Protein AF-A0A6A4W3D4-F1 (afdb_monomer_lite)

Radius of gyration: 34.22 Å; chains: 1; bounding box: 58×82×80 Å

InterPro domains:
  IPR013730 Fyv7/TAP26 [PF08524] (57-175)

pLDDT: mean 75.2, std 20.91, range [35.75, 98.12]

Foldseek 3Di:
DDDDDDDDDDDDDDDDDDDPPDDDDDDDDDDDDPPPPPPPDPPDDPPDDDPDDPVVVVVVVVVVVVVVVVVVVVVVVVVVPPDPVVVVVVVVVVVVVVVLVPDDPVVNVVVVVVVVVVVVVVVVVVVVVVVVVVVVVVVVVVVVVVLLCVLQCDADPVRHHDVPSVVVVVVVVVVVVVVVPD

Sequence (182 aa):
MKHKNNNNNKAAFKHANAGQRSHPRSQHHTSAGNFKDKKFGYKKKAGQGPVGSAFTDKQKGIMRHYHRILKKEEKKNAAGAEGSEGVSRLRHSIVENKKRMKMTAYQRAQMAYEAKEAERKQRKEEEERQAKEREVALKKYRKKKFERLHKLSKKTSKGQPVMRGRIEVLLEKIQGSMAQGD

Secondary structure (DSSP, 8-state):
-------------------------------------------PPTT---TT-HHHHHHHHHHHHHHHHHHHHHHHHHHS--STHHHHHHHHHHHHHHHHHTS-HHHHHHHHHHHHHHHHHHHHHHHHHHHHHHHHHHHHHHHHHHHHHHHHH-B-TTS-B-HHHHHHHHHHHHHHHHTT--

Structure (mmCIF, N/CA/C/O backbone):
data_AF-A0A6A4W3D4-F1
#
_entry.id   AF-A0A6A4W3D4-F1
#
loop_
_atom_site.group_PDB
_atom_site.id
_atom_site.type_symbol
_atom_site.label_atom_id
_atom_site.label_alt_id
_atom_site.label_comp_id
_atom_site.label_asym_id
_atom_site.label_entity_id
_atom_site.label_seq_id
_atom_site.pdbx_PDB_ins_code
_atom_site.Cartn_x
_atom_site.Cartn_y
_atom_site.Cartn_z
_atom_site.occupancy
_atom_site.B_iso_or_equiv
_atom_site.auth_seq_id
_atom_site.auth_comp_id
_atom_site.auth_asym_id
_atom_site.auth_atom_id
_atom_site.pdbx_PDB_model_num
ATOM 1 N N . MET A 1 1 ? 30.635 36.991 35.898 1.00 47.97 1 MET A N 1
ATOM 2 C CA . MET A 1 1 ? 29.466 36.129 35.613 1.00 47.97 1 MET A CA 1
ATOM 3 C C . MET A 1 1 ? 29.871 34.683 35.851 1.00 47.97 1 MET A C 1
ATOM 5 O O . MET A 1 1 ? 30.822 34.216 35.243 1.00 47.97 1 MET A O 1
ATOM 9 N N . LYS A 1 2 ? 29.242 34.024 36.830 1.00 46.19 2 LYS A N 1
ATOM 10 C CA . LYS A 1 2 ? 29.510 32.632 37.209 1.00 46.19 2 LYS A CA 1
ATOM 11 C C . LYS A 1 2 ? 28.544 31.741 36.426 1.00 46.19 2 LYS A C 1
ATOM 13 O O . LYS A 1 2 ? 27.347 31.827 36.669 1.00 46.19 2 LYS A O 1
ATOM 18 N N . HIS A 1 3 ? 29.048 30.868 35.560 1.00 53.03 3 HIS A N 1
ATOM 19 C CA . HIS A 1 3 ? 28.267 29.747 35.036 1.00 53.03 3 HIS A CA 1
ATOM 20 C C . HIS A 1 3 ? 28.907 28.440 35.495 1.00 53.03 3 HIS A C 1
ATOM 22 O O . HIS A 1 3 ? 29.890 27.968 34.935 1.00 53.03 3 HIS A O 1
ATOM 28 N N . LYS A 1 4 ? 28.342 27.883 36.571 1.00 53.06 4 LYS A N 1
ATOM 29 C CA . LYS A 1 4 ? 28.477 26.472 36.930 1.00 53.06 4 LYS A CA 1
ATOM 30 C C . LYS A 1 4 ? 27.376 25.734 36.175 1.00 53.06 4 LYS A C 1
ATOM 32 O O . LYS A 1 4 ? 26.213 25.978 36.471 1.00 53.06 4 LYS A O 1
ATOM 37 N N . ASN A 1 5 ? 27.728 24.835 35.260 1.00 58.28 5 ASN A N 1
ATOM 38 C CA . ASN A 1 5 ? 26.794 23.829 34.762 1.00 58.28 5 ASN A CA 1
ATOM 39 C C . ASN A 1 5 ? 27.274 22.447 35.199 1.00 58.28 5 ASN A C 1
ATOM 41 O O . ASN A 1 5 ? 28.247 21.899 34.688 1.00 58.28 5 ASN A O 1
ATOM 45 N N . ASN A 1 6 ? 26.559 21.942 36.201 1.00 55.69 6 ASN A N 1
ATOM 46 C CA . ASN A 1 6 ? 26.566 20.576 36.692 1.00 55.69 6 ASN A CA 1
ATOM 47 C C . ASN A 1 6 ? 25.976 19.655 35.622 1.00 55.69 6 ASN A C 1
ATOM 49 O O . ASN A 1 6 ? 24.839 19.859 35.206 1.00 55.69 6 ASN A O 1
ATOM 53 N N . ASN A 1 7 ? 26.696 18.598 35.254 1.00 55.09 7 ASN A N 1
ATOM 54 C CA . ASN A 1 7 ? 26.078 17.424 34.646 1.00 55.09 7 ASN A CA 1
ATOM 55 C C . ASN A 1 7 ? 26.730 16.154 35.207 1.00 55.09 7 ASN A C 1
ATOM 57 O O . ASN A 1 7 ? 27.418 15.401 34.523 1.00 55.09 7 ASN A O 1
ATOM 61 N N . ASN A 1 8 ? 26.515 15.949 36.507 1.00 54.53 8 ASN A N 1
ATOM 62 C CA . ASN A 1 8 ? 26.701 14.662 37.158 1.00 54.53 8 ASN A CA 1
ATOM 63 C C . ASN A 1 8 ? 25.436 13.840 36.927 1.00 54.53 8 ASN A C 1
ATOM 65 O O . ASN A 1 8 ? 24.400 14.177 37.488 1.00 54.53 8 ASN A O 1
ATOM 69 N N . ASN A 1 9 ? 25.531 12.805 36.090 1.00 52.88 9 ASN A N 1
ATOM 70 C CA . ASN A 1 9 ? 24.828 11.525 36.248 1.00 52.88 9 ASN A CA 1
ATOM 71 C C . ASN A 1 9 ? 25.279 10.555 35.148 1.00 52.88 9 ASN A C 1
ATOM 73 O O . ASN A 1 9 ? 24.607 10.338 34.141 1.00 52.88 9 ASN A O 1
ATOM 77 N N . LYS A 1 10 ? 26.453 9.952 35.350 1.00 51.53 10 LYS A N 1
ATOM 78 C CA . LYS A 1 10 ? 26.846 8.722 34.653 1.00 51.53 10 LYS A CA 1
ATOM 79 C C . LYS A 1 10 ? 27.638 7.822 35.604 1.00 51.53 10 LYS A C 1
ATOM 81 O O . LYS A 1 10 ? 28.808 7.533 35.394 1.00 51.53 10 LYS A O 1
ATOM 86 N N . ALA A 1 11 ? 26.969 7.404 36.674 1.00 45.97 11 ALA A N 1
ATOM 87 C CA . ALA A 1 11 ? 27.339 6.234 37.465 1.00 45.97 11 ALA A CA 1
ATOM 88 C C . ALA A 1 11 ? 26.411 5.093 37.005 1.00 45.97 11 ALA A C 1
ATOM 90 O O . ALA A 1 11 ? 25.196 5.247 36.972 1.00 45.97 11 ALA A O 1
ATOM 91 N N . ALA A 1 12 ? 26.959 4.085 36.334 1.00 48.38 12 ALA A N 1
ATOM 92 C CA . ALA A 1 12 ? 27.354 2.822 36.953 1.00 48.38 12 ALA A CA 1
ATOM 93 C C . ALA A 1 12 ? 26.152 1.899 37.216 1.00 48.38 12 ALA A C 1
ATOM 95 O O . ALA A 1 12 ? 25.517 1.950 38.261 1.00 48.38 12 ALA A O 1
ATOM 96 N N . PHE A 1 13 ? 25.905 0.995 36.267 1.00 39.97 13 PHE A N 1
ATOM 97 C CA . PHE A 1 13 ? 25.304 -0.304 36.560 1.00 39.97 13 PHE A CA 1
ATOM 98 C C . PHE A 1 13 ? 26.109 -1.367 35.802 1.00 39.97 13 PHE A C 1
ATOM 100 O O . PHE A 1 13 ? 25.957 -1.566 34.598 1.00 39.97 13 PHE A O 1
ATOM 107 N N . LYS A 1 14 ? 27.055 -1.979 36.517 1.00 49.25 14 LYS A N 1
ATOM 108 C CA . LYS A 1 14 ? 27.636 -3.290 36.205 1.00 49.25 14 LYS A CA 1
ATOM 109 C C . LYS A 1 14 ? 26.996 -4.315 37.151 1.00 49.25 14 LYS A C 1
ATOM 111 O O . LYS A 1 14 ? 26.479 -3.927 38.193 1.00 49.25 14 LYS A O 1
ATOM 116 N N . HIS A 1 15 ? 27.124 -5.589 36.767 1.00 43.78 15 HIS A N 1
ATOM 117 C CA . HIS A 1 15 ? 26.634 -6.845 37.371 1.00 43.78 15 HIS A CA 1
ATOM 118 C C . HIS A 1 15 ? 25.305 -7.327 36.753 1.00 43.78 15 HIS A C 1
ATOM 120 O O . HIS A 1 15 ? 24.247 -6.764 36.986 1.00 43.78 15 HIS A O 1
ATOM 126 N N . ALA A 1 16 ? 25.356 -8.177 35.721 1.00 43.94 16 ALA A N 1
ATOM 127 C CA . ALA A 1 16 ? 25.587 -9.631 35.749 1.00 43.94 16 ALA A CA 1
ATOM 128 C C . ALA A 1 16 ? 24.329 -10.423 36.143 1.00 43.94 16 ALA A C 1
ATOM 130 O O . ALA A 1 16 ? 23.992 -10.514 37.315 1.00 43.94 16 ALA A O 1
ATOM 131 N N . ASN A 1 17 ? 23.694 -11.075 35.161 1.00 46.81 17 ASN A N 1
ATOM 132 C CA . ASN A 1 17 ? 23.314 -12.473 35.338 1.00 46.81 17 ASN A CA 1
ATOM 133 C C . ASN A 1 17 ? 23.160 -13.192 33.994 1.00 46.81 17 ASN A C 1
ATOM 135 O O . ASN A 1 17 ? 22.403 -12.784 33.113 1.00 46.81 17 ASN A O 1
ATOM 139 N N . ALA A 1 18 ? 23.946 -14.254 33.854 1.00 46.62 18 ALA A N 1
ATOM 140 C CA . ALA A 1 18 ? 23.951 -15.174 32.739 1.00 46.62 18 ALA A CA 1
ATOM 141 C C . ALA A 1 18 ? 22.724 -16.089 32.843 1.00 46.62 18 ALA A C 1
ATOM 143 O O . ALA A 1 18 ? 22.588 -16.857 33.787 1.00 46.62 18 ALA A O 1
ATOM 144 N N . GLY A 1 19 ? 21.835 -16.011 31.857 1.00 36.94 19 GLY A N 1
ATOM 145 C CA . GLY A 1 19 ? 20.682 -16.898 31.716 1.00 36.94 19 GLY A CA 1
ATOM 146 C C . GLY A 1 19 ? 20.680 -17.542 30.339 1.00 36.94 19 GLY A C 1
ATOM 147 O O . GLY A 1 19 ? 19.773 -17.308 29.545 1.00 36.94 19 GLY A O 1
ATOM 148 N N . GLN A 1 20 ? 21.722 -18.315 30.024 1.00 41.97 20 GLN A N 1
ATOM 149 C CA . GLN A 1 20 ? 21.701 -19.196 28.862 1.00 41.97 20 GLN A CA 1
ATOM 150 C C . GLN A 1 20 ? 20.680 -20.313 29.114 1.00 41.97 20 GLN A C 1
ATOM 152 O O . GLN A 1 20 ? 20.941 -21.252 29.857 1.00 41.97 20 GLN A O 1
ATOM 157 N N . ARG A 1 21 ? 19.500 -20.224 28.494 1.00 37.88 21 ARG A N 1
ATOM 158 C CA . ARG A 1 21 ? 18.588 -21.366 28.347 1.00 37.88 21 ARG A CA 1
ATOM 159 C C . ARG A 1 21 ? 19.085 -22.247 27.199 1.00 37.88 21 ARG A C 1
ATOM 161 O O . ARG A 1 21 ? 18.606 -22.144 26.070 1.00 37.88 21 ARG A O 1
ATOM 168 N N . SER A 1 22 ? 20.072 -23.090 27.486 1.00 41.97 22 SER A N 1
ATOM 169 C CA . SER A 1 22 ? 20.491 -24.185 26.614 1.00 41.97 22 SER A CA 1
ATOM 170 C C . SER A 1 22 ? 19.411 -25.273 26.615 1.00 41.97 22 SER A C 1
ATOM 172 O O . SER A 1 22 ? 19.130 -25.907 27.627 1.00 41.97 22 SER A O 1
ATOM 174 N N . HIS A 1 23 ? 18.768 -25.482 25.469 1.00 43.28 23 HIS A N 1
ATOM 175 C CA . HIS A 1 23 ? 17.995 -26.700 25.234 1.00 43.28 23 HIS A CA 1
ATOM 176 C C . HIS A 1 23 ? 18.988 -27.801 24.830 1.00 43.28 23 HIS A C 1
ATOM 178 O O . HIS A 1 23 ? 19.792 -27.556 23.923 1.00 43.28 23 HIS A O 1
ATOM 184 N N . PRO A 1 24 ? 18.975 -28.998 25.442 1.00 43.94 24 PRO A N 1
ATOM 185 C CA . PRO A 1 24 ? 19.836 -30.086 25.003 1.00 43.94 24 PRO A CA 1
ATOM 186 C C . PRO A 1 24 ? 19.323 -30.615 23.658 1.00 43.94 24 PRO A C 1
ATOM 188 O O . PRO A 1 24 ? 18.288 -31.275 23.569 1.00 43.94 24 PRO A O 1
ATOM 191 N N . ARG A 1 25 ? 20.044 -30.296 22.580 1.00 40.78 25 ARG A N 1
ATOM 192 C CA . ARG A 1 25 ? 19.830 -30.896 21.261 1.00 40.78 25 ARG A CA 1
ATOM 193 C C . ARG A 1 25 ? 20.404 -32.311 21.293 1.00 40.78 25 ARG A C 1
ATOM 195 O O . ARG A 1 25 ? 21.618 -32.480 21.255 1.00 40.78 25 ARG A O 1
ATOM 202 N N . SER A 1 26 ? 19.513 -33.297 21.387 1.00 45.12 26 SER A N 1
ATOM 203 C CA . SER A 1 26 ? 19.806 -34.727 21.243 1.00 45.12 26 SER A CA 1
ATOM 204 C C . SER A 1 26 ? 20.713 -34.980 20.029 1.00 45.12 26 SER A C 1
ATOM 206 O O . SER A 1 26 ? 20.351 -34.656 18.894 1.00 45.12 26 SER A O 1
ATOM 208 N N . GLN A 1 27 ? 21.907 -35.525 20.276 1.00 41.97 27 GLN A N 1
ATOM 209 C CA . GLN A 1 27 ? 22.798 -36.039 19.241 1.00 41.97 27 GLN A CA 1
ATOM 210 C C . GLN A 1 27 ? 22.507 -37.527 19.031 1.00 41.97 27 GLN A C 1
ATOM 212 O O . GLN A 1 27 ? 23.093 -38.381 19.692 1.00 41.97 27 GLN A O 1
ATOM 217 N N . HIS A 1 28 ? 21.625 -37.842 18.084 1.00 35.75 28 HIS A N 1
ATOM 218 C CA . HIS A 1 28 ? 21.571 -39.185 17.514 1.00 35.75 28 HIS A CA 1
ATOM 219 C C . HIS A 1 28 ? 22.729 -39.342 16.525 1.00 35.75 28 HIS A C 1
ATOM 221 O O . HIS A 1 28 ? 22.751 -38.727 15.461 1.00 35.75 28 HIS A O 1
ATOM 227 N N . HIS A 1 29 ? 23.707 -40.150 16.910 1.00 39.44 29 HIS A N 1
ATOM 228 C CA . HIS A 1 29 ? 24.784 -40.634 16.062 1.00 39.44 29 HIS A CA 1
ATOM 229 C C . HIS A 1 29 ? 24.312 -41.937 15.413 1.00 39.44 29 HIS A C 1
ATOM 231 O O . HIS A 1 29 ? 24.212 -42.967 16.072 1.00 39.44 29 HIS A O 1
ATOM 237 N N . THR A 1 30 ? 24.008 -41.897 14.118 1.00 48.25 30 THR A N 1
ATOM 238 C CA . THR A 1 30 ? 23.914 -43.104 13.290 1.00 48.25 30 THR A CA 1
ATOM 239 C C . THR A 1 30 ? 25.157 -43.167 12.420 1.00 48.25 30 THR A C 1
ATOM 241 O O . THR A 1 30 ? 25.373 -42.317 11.555 1.00 48.25 30 THR A O 1
ATOM 244 N N . SER A 1 31 ? 26.000 -44.151 12.704 1.00 42.34 31 SER A N 1
ATOM 245 C CA . SER A 1 31 ? 27.130 -44.544 11.877 1.00 42.34 31 SER A CA 1
ATOM 246 C C . SER A 1 31 ? 26.659 -45.332 10.648 1.00 42.34 31 SER A C 1
ATOM 248 O O . SER A 1 31 ? 25.597 -45.947 10.657 1.00 42.34 31 SER A O 1
ATOM 250 N N . ALA A 1 32 ? 27.530 -45.345 9.636 1.00 43.97 32 ALA A N 1
ATOM 251 C CA . ALA A 1 32 ? 27.536 -46.187 8.436 1.00 43.97 32 ALA A CA 1
ATOM 252 C C . ALA A 1 32 ? 26.824 -45.646 7.182 1.00 43.97 32 ALA A C 1
ATOM 254 O O . ALA A 1 32 ? 25.603 -45.609 7.074 1.00 43.97 32 ALA A O 1
ATOM 255 N N . GLY A 1 33 ? 27.647 -45.346 6.170 1.00 40.34 33 GLY A N 1
ATOM 256 C CA . GLY A 1 33 ? 27.225 -45.353 4.772 1.00 40.34 33 GLY A CA 1
ATOM 257 C C . GLY A 1 33 ? 27.929 -44.329 3.889 1.00 40.34 33 GLY A C 1
ATOM 258 O O . GLY A 1 33 ? 27.291 -43.394 3.420 1.00 40.34 33 GLY A O 1
ATOM 259 N N . ASN A 1 34 ? 29.223 -44.511 3.610 1.00 49.59 34 ASN A N 1
ATOM 260 C CA . ASN A 1 34 ? 29.917 -43.770 2.550 1.00 49.59 34 ASN A CA 1
ATOM 261 C C . ASN A 1 34 ? 29.363 -44.185 1.175 1.00 49.59 34 ASN A C 1
ATOM 263 O O . ASN A 1 34 ? 29.957 -45.010 0.477 1.00 49.59 34 ASN A O 1
ATOM 267 N N . PHE A 1 35 ? 28.224 -43.623 0.770 1.00 48.09 35 PHE A N 1
ATOM 268 C CA . PHE A 1 35 ? 27.747 -43.735 -0.602 1.00 48.09 35 PHE A CA 1
ATOM 269 C C . PHE A 1 35 ? 28.538 -42.736 -1.448 1.00 48.09 35 PHE A C 1
ATOM 271 O O . PHE A 1 35 ? 28.373 -41.525 -1.340 1.00 48.09 35 PHE A O 1
ATOM 278 N N . LYS A 1 36 ? 29.482 -43.245 -2.244 1.00 53.56 36 LYS A N 1
ATOM 279 C CA . LYS A 1 36 ? 30.245 -42.439 -3.199 1.00 53.56 36 LYS A CA 1
ATOM 280 C C . LYS A 1 36 ? 29.257 -41.834 -4.197 1.00 53.56 36 LYS A C 1
ATOM 282 O O . LYS A 1 36 ? 28.788 -42.537 -5.091 1.00 53.56 36 LYS A O 1
ATOM 287 N N . ASP A 1 37 ? 28.961 -40.548 -4.048 1.00 54.97 37 ASP A N 1
ATOM 288 C CA . ASP A 1 37 ? 28.163 -39.784 -5.000 1.00 54.97 37 ASP A CA 1
ATOM 289 C C . ASP A 1 37 ? 28.810 -39.857 -6.388 1.00 54.97 37 ASP A C 1
ATOM 291 O O . ASP A 1 37 ? 29.776 -39.158 -6.711 1.00 54.97 37 ASP A O 1
ATOM 295 N N . LYS A 1 38 ? 28.265 -40.729 -7.240 1.00 54.97 38 LYS A N 1
ATOM 296 C CA . LYS A 1 38 ? 28.522 -40.710 -8.677 1.00 54.97 38 LYS A CA 1
ATOM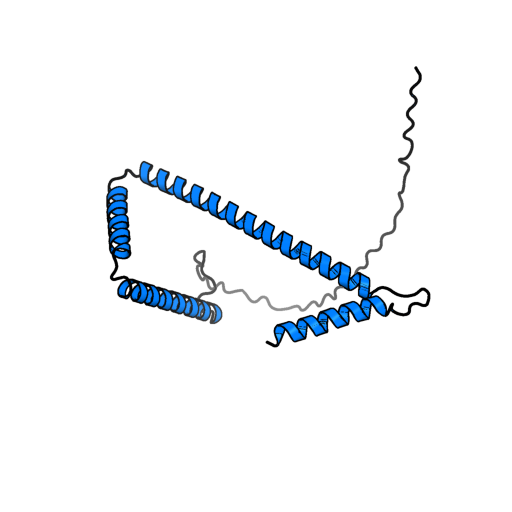 297 C C . LYS A 1 38 ? 27.952 -39.397 -9.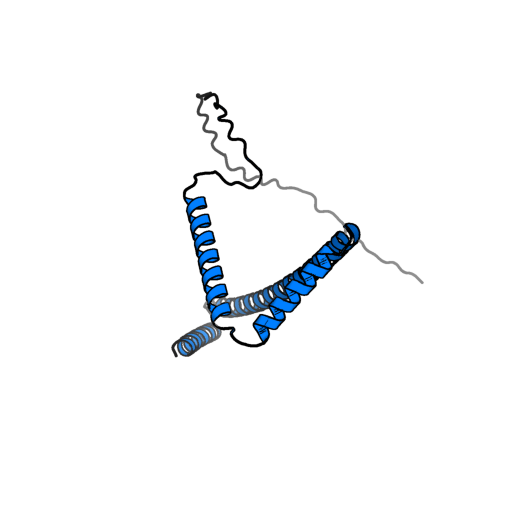206 1.00 54.97 38 LYS A C 1
ATOM 299 O O . LYS A 1 38 ? 26.751 -39.273 -9.432 1.00 54.97 38 LYS A O 1
ATOM 304 N N . LYS A 1 39 ? 28.824 -38.403 -9.389 1.00 51.91 39 LYS A N 1
ATOM 305 C CA . LYS A 1 39 ? 28.520 -37.141 -10.073 1.00 51.91 39 LYS A CA 1
ATOM 306 C C . LYS A 1 39 ? 28.069 -37.433 -11.510 1.00 51.91 39 LYS A C 1
ATOM 308 O O . LYS A 1 39 ? 28.883 -37.439 -12.428 1.00 51.91 39 LYS A O 1
ATOM 313 N N . PHE A 1 40 ? 26.771 -37.636 -11.724 1.00 48.62 40 PHE A N 1
ATOM 314 C CA . PHE A 1 40 ? 26.174 -37.479 -13.047 1.00 48.62 40 PHE A CA 1
ATOM 315 C C . PHE A 1 40 ? 26.218 -35.990 -13.400 1.00 48.62 40 PHE A C 1
ATOM 317 O O . PHE A 1 40 ? 25.437 -35.175 -12.906 1.00 48.62 40 PHE A O 1
ATOM 324 N N . GLY A 1 41 ? 27.213 -35.620 -14.204 1.00 47.00 41 GLY A N 1
ATOM 325 C CA . GLY A 1 41 ? 27.455 -34.256 -14.650 1.00 47.00 41 GLY A CA 1
ATOM 326 C C . GLY A 1 41 ? 26.387 -33.769 -15.624 1.00 47.00 41 GLY A C 1
ATOM 327 O O . GLY A 1 41 ? 26.605 -33.756 -16.831 1.00 47.00 41 GLY A O 1
ATOM 328 N N . TYR A 1 42 ? 25.258 -33.285 -15.111 1.00 53.69 42 TYR A N 1
ATOM 329 C CA . TYR A 1 42 ? 24.392 -32.404 -15.886 1.00 53.69 42 TYR A CA 1
ATOM 330 C C . TYR A 1 42 ? 25.027 -31.015 -15.906 1.00 53.69 42 TYR A C 1
ATOM 332 O O . TYR A 1 42 ? 24.998 -30.282 -14.914 1.00 53.69 42 TYR A O 1
ATOM 340 N N . LYS A 1 43 ? 25.633 -30.652 -17.041 1.00 52.56 43 LYS A N 1
ATOM 341 C CA . LYS A 1 43 ? 26.103 -29.288 -17.308 1.00 52.56 43 LYS A CA 1
ATOM 342 C C . LYS A 1 43 ? 24.903 -28.333 -17.226 1.00 52.56 43 LYS A C 1
ATOM 344 O O . LYS A 1 43 ? 24.150 -28.185 -18.185 1.00 52.56 43 LYS A O 1
ATOM 349 N N . LYS A 1 44 ? 24.709 -27.696 -16.067 1.00 51.66 44 LYS A N 1
ATOM 350 C CA . LYS A 1 44 ? 23.731 -26.617 -15.879 1.00 51.66 44 LYS A CA 1
ATOM 351 C C . LYS A 1 44 ? 24.155 -25.424 -16.735 1.00 51.66 44 LYS A C 1
ATOM 353 O O . LYS A 1 44 ? 25.211 -24.845 -16.499 1.00 51.66 44 LYS A O 1
ATOM 358 N N . LYS A 1 45 ? 23.328 -25.028 -17.705 1.00 55.84 45 LYS A N 1
ATOM 359 C CA . LYS A 1 45 ? 23.398 -23.676 -18.274 1.00 55.84 45 LYS A CA 1
ATOM 360 C C . LYS A 1 45 ? 22.678 -22.719 -17.320 1.00 55.84 45 LYS A C 1
ATOM 362 O O . LYS A 1 45 ? 21.616 -23.059 -16.795 1.00 55.84 45 LYS A O 1
ATOM 367 N N . ALA A 1 46 ? 23.267 -21.550 -17.070 1.00 43.88 46 ALA A N 1
ATOM 368 C CA . ALA A 1 46 ? 22.691 -20.536 -16.191 1.00 43.88 46 ALA A CA 1
ATOM 369 C C . ALA A 1 46 ? 21.258 -20.184 -16.641 1.00 43.88 46 ALA A C 1
ATOM 371 O O . ALA A 1 46 ? 21.027 -19.912 -17.817 1.00 43.88 46 ALA A O 1
ATOM 372 N N . GLY A 1 47 ? 20.298 -20.240 -15.712 1.00 57.69 47 GLY A N 1
ATOM 373 C CA . GLY A 1 47 ? 18.887 -19.902 -15.953 1.00 57.69 47 GLY A CA 1
ATOM 374 C C . GLY A 1 47 ? 17.928 -21.079 -16.171 1.00 57.69 47 GLY A C 1
ATOM 375 O O . GLY A 1 47 ? 16.729 -20.850 -16.307 1.00 57.69 47 GLY A O 1
ATOM 376 N N . GLN A 1 48 ? 18.396 -22.331 -16.174 1.00 55.66 48 GLN A N 1
ATOM 377 C CA . GLN A 1 48 ? 17.511 -23.497 -16.284 1.00 55.66 48 GLN A CA 1
ATOM 378 C C . GLN A 1 48 ? 17.302 -24.157 -14.912 1.00 55.66 48 GLN A C 1
ATOM 380 O O . GLN A 1 48 ? 18.243 -24.667 -14.303 1.00 55.66 48 GLN A O 1
ATOM 385 N N . GLY A 1 49 ? 16.055 -24.144 -14.424 1.00 58.03 49 GLY A N 1
ATOM 386 C CA . GLY A 1 49 ? 15.609 -25.037 -13.346 1.00 58.03 49 GLY A CA 1
ATOM 387 C C . GLY A 1 49 ? 15.725 -26.512 -13.767 1.00 58.03 49 GLY A C 1
ATOM 388 O O . GLY A 1 49 ? 16.015 -26.778 -14.935 1.00 58.03 49 GLY A O 1
ATOM 389 N N . PRO A 1 50 ? 15.527 -27.482 -12.854 1.00 57.81 50 PRO A N 1
ATOM 390 C CA . PRO A 1 50 ? 15.708 -28.902 -13.157 1.00 57.81 50 PRO A CA 1
ATOM 391 C C . PRO A 1 50 ? 14.878 -29.300 -14.386 1.00 57.81 50 PRO A C 1
ATOM 393 O O . PRO A 1 50 ? 13.644 -29.278 -14.362 1.00 57.81 50 PRO A O 1
ATOM 396 N N . VAL A 1 51 ? 15.581 -29.597 -15.483 1.00 55.31 51 VAL A N 1
ATOM 397 C CA . VAL A 1 51 ? 14.998 -30.001 -16.763 1.00 55.31 51 VAL A CA 1
ATOM 398 C C . VAL A 1 51 ? 14.278 -31.329 -16.526 1.00 55.31 51 VAL A C 1
ATOM 400 O O . VAL A 1 51 ? 14.924 -32.310 -16.175 1.00 55.31 51 VAL A O 1
ATOM 403 N N . GLY A 1 52 ? 12.945 -31.336 -16.647 1.00 55.94 52 GLY A N 1
ATOM 404 C CA . GLY A 1 52 ? 12.107 -32.529 -16.461 1.00 55.94 52 GLY A CA 1
ATOM 405 C C . GLY A 1 52 ? 11.274 -32.578 -15.172 1.00 55.94 52 GLY A C 1
ATOM 406 O O . GLY A 1 52 ? 10.646 -33.596 -14.902 1.00 55.94 52 GLY A O 1
ATOM 407 N N . SER A 1 53 ? 11.223 -31.510 -14.363 1.00 61.62 53 SER A N 1
ATOM 408 C CA . SER A 1 53 ? 10.254 -31.462 -13.254 1.00 61.62 53 SER A CA 1
ATOM 409 C C . SER A 1 53 ? 8.845 -31.109 -13.760 1.00 61.62 53 SER A C 1
ATOM 411 O O . SER A 1 53 ? 8.643 -30.064 -14.390 1.00 61.62 53 SER A O 1
ATOM 413 N N . ALA A 1 54 ? 7.845 -31.931 -13.421 1.00 59.31 54 ALA A N 1
ATOM 414 C CA . ALA A 1 54 ? 6.445 -31.738 -13.827 1.00 59.31 54 ALA A CA 1
ATOM 415 C C . ALA A 1 54 ? 5.882 -30.348 -13.455 1.00 59.31 54 ALA A C 1
ATOM 417 O O . ALA A 1 54 ? 4.997 -29.816 -14.124 1.00 59.31 54 ALA A O 1
ATOM 418 N N . PHE A 1 55 ? 6.420 -29.730 -12.401 1.00 49.56 55 PHE A N 1
ATOM 419 C CA . PHE A 1 55 ? 6.088 -28.369 -11.982 1.00 49.56 55 PHE A CA 1
ATOM 420 C C . PHE A 1 55 ? 6.531 -27.309 -13.008 1.00 49.56 55 PHE A C 1
ATOM 422 O O . PHE A 1 55 ? 5.755 -26.417 -13.356 1.00 49.56 55 PHE A O 1
ATOM 429 N N . THR A 1 56 ? 7.743 -27.436 -13.560 1.00 68.12 56 THR A N 1
ATOM 430 C CA . THR A 1 56 ? 8.254 -26.510 -14.585 1.00 68.12 56 THR A CA 1
ATOM 431 C C . THR A 1 56 ? 7.528 -26.651 -15.921 1.00 68.12 56 THR A C 1
ATOM 433 O O . THR A 1 56 ? 7.320 -25.656 -16.615 1.00 68.12 56 THR A O 1
ATOM 436 N N . ASP A 1 57 ? 7.077 -27.855 -16.272 1.00 73.06 57 ASP A N 1
ATOM 437 C CA . ASP A 1 57 ? 6.360 -28.087 -17.528 1.00 73.06 57 ASP A CA 1
ATOM 438 C C . ASP A 1 57 ? 4.926 -27.553 -17.488 1.00 73.06 57 ASP A C 1
ATOM 440 O O . ASP A 1 57 ? 4.459 -26.986 -18.482 1.00 73.06 57 ASP A O 1
ATOM 444 N N . LYS A 1 58 ? 4.272 -27.613 -16.319 1.00 73.62 58 LYS A N 1
ATOM 445 C CA . LYS A 1 58 ? 2.989 -26.937 -16.068 1.00 73.62 58 LYS A CA 1
ATOM 446 C C . LYS A 1 58 ? 3.117 -25.421 -16.212 1.00 73.62 58 LYS A C 1
ATOM 448 O O . LYS A 1 58 ? 2.338 -24.817 -16.947 1.00 73.62 58 LYS A O 1
ATOM 453 N N . GLN A 1 59 ? 4.133 -24.808 -15.598 1.00 75.81 59 GLN A N 1
ATOM 454 C CA . GLN A 1 59 ? 4.384 -23.366 -15.735 1.00 75.81 59 GLN A CA 1
ATOM 455 C C . GLN A 1 59 ? 4.661 -22.961 -17.188 1.00 75.81 59 GLN A C 1
ATOM 457 O O . GLN A 1 59 ? 4.075 -22.000 -17.686 1.00 75.81 59 GLN A O 1
ATOM 462 N N . LYS A 1 60 ? 5.481 -23.726 -17.919 1.00 82.25 60 LYS A N 1
ATOM 463 C CA . LYS A 1 60 ? 5.703 -23.494 -19.356 1.00 82.25 60 LYS A CA 1
ATOM 464 C C . LYS A 1 60 ? 4.416 -23.658 -20.170 1.00 82.25 60 LYS A C 1
ATOM 466 O O . LYS A 1 60 ? 4.214 -22.922 -21.131 1.00 82.25 60 LYS A O 1
ATOM 471 N N . GLY A 1 61 ? 3.546 -24.600 -19.804 1.00 86.56 61 GLY A N 1
ATOM 472 C CA . GLY A 1 61 ? 2.227 -24.781 -20.412 1.00 86.56 61 GLY A CA 1
ATOM 473 C C . GLY A 1 61 ? 1.335 -23.554 -20.248 1.00 86.56 61 GLY A C 1
ATOM 474 O O . GLY A 1 61 ? 0.818 -23.047 -21.243 1.00 86.56 61 GLY A O 1
ATOM 475 N N . ILE A 1 62 ? 1.240 -23.031 -19.023 1.00 87.06 62 ILE A N 1
ATOM 476 C CA . ILE A 1 62 ? 0.503 -21.800 -18.706 1.00 87.06 62 ILE A CA 1
ATOM 477 C C . ILE A 1 62 ? 1.071 -20.622 -19.505 1.00 87.06 62 ILE A C 1
ATOM 479 O O . ILE A 1 62 ? 0.316 -19.908 -20.160 1.00 87.06 62 ILE A O 1
ATOM 483 N N . MET A 1 63 ? 2.398 -20.471 -19.549 1.00 85.81 63 MET A N 1
ATOM 484 C CA . MET A 1 63 ? 3.036 -19.401 -20.320 1.00 85.81 63 MET A CA 1
ATOM 485 C C . MET A 1 63 ? 2.749 -19.518 -21.819 1.00 85.81 63 MET A C 1
ATOM 487 O O . MET A 1 63 ? 2.388 -18.524 -22.446 1.00 85.81 63 MET A O 1
ATOM 491 N N . ARG A 1 64 ? 2.837 -20.717 -22.408 1.00 88.25 64 ARG A N 1
ATOM 492 C CA . ARG A 1 64 ? 2.490 -20.932 -23.825 1.00 88.25 64 ARG A CA 1
ATOM 493 C C . ARG A 1 64 ? 1.024 -20.618 -24.105 1.00 88.25 64 ARG A C 1
ATOM 495 O O . ARG A 1 64 ? 0.722 -20.029 -25.138 1.00 88.25 64 ARG A O 1
ATOM 502 N N . HIS A 1 65 ? 0.126 -21.008 -23.204 1.00 91.56 65 HIS A N 1
ATOM 503 C CA . HIS A 1 65 ? -1.299 -20.721 -23.321 1.00 91.56 65 HIS A CA 1
ATOM 504 C C . HIS A 1 65 ? -1.573 -19.214 -23.260 1.00 91.56 65 HIS A C 1
ATOM 506 O O . HIS A 1 65 ? -2.264 -18.690 -24.127 1.00 91.56 65 HIS A O 1
ATOM 512 N N . TYR A 1 66 ? -0.947 -18.510 -22.316 1.00 90.38 66 TYR A N 1
ATOM 513 C CA . TYR A 1 66 ? -1.021 -17.056 -22.201 1.00 90.38 66 TYR A CA 1
ATOM 514 C C . TYR A 1 66 ? -0.540 -16.354 -23.479 1.00 90.38 66 TYR A C 1
ATOM 516 O O . TYR A 1 66 ? -1.273 -15.560 -24.057 1.00 90.38 66 TYR A O 1
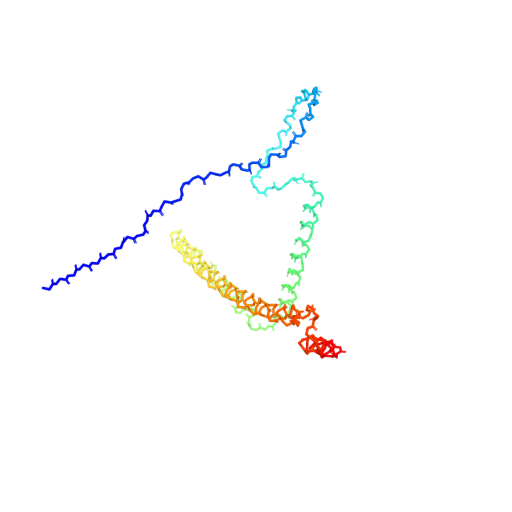ATOM 524 N N . HIS A 1 67 ? 0.626 -16.732 -24.013 1.00 91.25 67 HIS A N 1
ATOM 525 C CA . HIS A 1 67 ? 1.135 -16.166 -25.271 1.00 91.25 67 HIS A CA 1
ATOM 526 C C . HIS A 1 67 ? 0.236 -16.498 -26.472 1.00 91.25 67 HIS A C 1
ATOM 528 O O . HIS A 1 67 ? 0.138 -15.715 -27.416 1.00 91.25 67 HIS A O 1
ATOM 534 N N . ARG A 1 68 ? -0.430 -17.660 -26.458 1.00 92.25 68 ARG A N 1
ATOM 535 C CA . ARG A 1 68 ? -1.401 -18.043 -27.489 1.00 92.25 68 ARG A CA 1
ATOM 536 C C . ARG A 1 68 ? -2.662 -17.181 -27.416 1.00 92.25 68 ARG A C 1
ATOM 538 O O . ARG A 1 68 ? -3.156 -16.789 -28.469 1.00 92.25 68 ARG A O 1
ATOM 545 N N . ILE A 1 69 ? -3.159 -16.888 -26.212 1.00 86.56 69 ILE A N 1
ATOM 546 C CA . ILE A 1 69 ? -4.282 -15.966 -26.003 1.00 86.56 69 ILE A CA 1
ATOM 547 C C . ILE A 1 69 ? -3.890 -14.566 -26.460 1.00 86.56 69 ILE A C 1
ATOM 549 O O . ILE A 1 69 ? -4.592 -14.026 -27.302 1.00 86.56 69 ILE A O 1
ATOM 553 N N . LEU A 1 70 ? -2.734 -14.049 -26.033 1.00 87.81 70 LEU A N 1
ATOM 554 C CA . LEU A 1 70 ? -2.245 -12.736 -26.463 1.00 87.81 70 LEU A CA 1
ATOM 555 C C . LEU A 1 70 ? -2.152 -12.629 -27.987 1.00 87.81 70 LEU A C 1
ATOM 557 O O . LEU A 1 70 ? -2.698 -11.701 -28.563 1.00 87.81 70 LEU A O 1
ATOM 561 N N . LYS A 1 71 ? -1.582 -13.626 -28.677 1.00 87.88 71 LYS A N 1
ATOM 562 C CA . LYS A 1 71 ? -1.564 -13.642 -30.152 1.00 87.88 71 LYS A CA 1
ATOM 563 C C . LYS A 1 71 ? -2.958 -13.696 -30.774 1.00 87.88 71 LYS A C 1
ATOM 565 O O . LYS A 1 71 ? -3.159 -13.203 -31.882 1.00 87.88 71 LYS A O 1
ATOM 570 N N . LYS A 1 72 ? -3.915 -14.361 -30.124 1.00 84.81 72 LYS A N 1
ATOM 571 C CA . LYS A 1 72 ? -5.301 -14.437 -30.600 1.00 84.81 72 LYS A CA 1
ATOM 572 C C . LYS A 1 72 ? -6.021 -13.107 -30.377 1.00 84.81 72 LYS A C 1
ATOM 574 O O . LYS A 1 72 ? -6.790 -12.708 -31.241 1.00 84.81 72 LYS A O 1
ATOM 579 N N . GLU A 1 73 ? -5.745 -12.424 -29.271 1.00 76.88 73 GLU A N 1
ATOM 580 C CA . GLU A 1 73 ? -6.237 -11.081 -28.964 1.00 76.88 73 GLU A CA 1
ATOM 581 C C . GLU A 1 73 ? -5.617 -10.034 -29.888 1.00 76.88 73 GLU A C 1
ATOM 583 O O . GLU A 1 73 ? -6.358 -9.272 -30.485 1.00 76.88 73 GLU A O 1
ATOM 588 N N . GLU A 1 74 ? -4.306 -10.063 -30.131 1.00 76.12 74 GLU A N 1
ATOM 589 C CA . GLU A 1 74 ? -3.635 -9.219 -31.128 1.00 76.12 74 GLU A CA 1
ATOM 590 C C . GLU A 1 74 ? -4.253 -9.391 -32.516 1.00 76.12 74 GLU A C 1
ATOM 592 O O . GLU A 1 74 ? -4.545 -8.405 -33.182 1.00 76.12 74 GLU A O 1
ATOM 597 N N . LYS A 1 75 ? -4.514 -10.632 -32.948 1.00 75.00 75 LYS A N 1
ATOM 598 C CA . LYS A 1 75 ? -5.164 -10.902 -34.240 1.00 75.00 75 LYS A CA 1
ATOM 599 C C . LYS A 1 75 ? -6.621 -10.446 -34.281 1.00 75.00 75 LYS A C 1
ATOM 601 O O . LYS A 1 75 ? -7.055 -9.955 -35.314 1.00 75.00 75 LYS A O 1
ATOM 606 N N . LYS A 1 76 ? -7.372 -10.592 -33.185 1.00 71.94 76 LYS A N 1
ATOM 607 C CA . LYS A 1 76 ? -8.751 -10.086 -33.073 1.00 71.94 76 LYS A CA 1
ATOM 608 C C . LYS A 1 76 ? -8.792 -8.559 -33.068 1.00 71.94 76 LYS A C 1
ATOM 610 O O . LYS A 1 76 ? -9.621 -7.982 -33.754 1.00 71.94 76 LYS A O 1
ATOM 615 N N . ASN A 1 77 ? -7.869 -7.921 -32.357 1.00 64.19 77 ASN A N 1
ATOM 616 C CA . ASN A 1 77 ? -7.722 -6.472 -32.310 1.00 64.19 77 ASN A CA 1
ATOM 617 C C . ASN A 1 77 ? -7.228 -5.924 -33.655 1.00 64.19 77 ASN A C 1
ATOM 619 O O . ASN A 1 77 ? -7.683 -4.871 -34.070 1.00 64.19 77 ASN A O 1
ATOM 623 N N . ALA A 1 78 ? -6.357 -6.645 -34.368 1.00 63.03 78 ALA A N 1
ATOM 624 C CA . ALA A 1 78 ? -5.919 -6.288 -35.718 1.00 63.03 78 ALA A CA 1
ATOM 625 C C . ALA A 1 78 ? -7.030 -6.473 -36.766 1.00 63.03 78 ALA A C 1
ATOM 627 O O . ALA A 1 78 ? -7.152 -5.642 -37.656 1.00 63.03 78 ALA A O 1
ATOM 628 N N . ALA A 1 79 ? -7.858 -7.517 -36.642 1.00 60.00 79 ALA A N 1
ATOM 629 C CA . ALA A 1 79 ? -9.028 -7.727 -37.500 1.00 60.00 79 ALA A CA 1
ATOM 630 C C . ALA A 1 79 ? -10.192 -6.768 -37.175 1.00 60.00 79 ALA A C 1
ATOM 632 O O . ALA A 1 79 ? -10.997 -6.474 -38.047 1.00 60.00 79 ALA A O 1
ATOM 633 N N . GLY A 1 80 ? -10.281 -6.269 -35.937 1.00 51.66 80 GLY A N 1
ATOM 634 C CA . GLY A 1 80 ? -11.244 -5.242 -35.516 1.00 51.66 80 GLY A CA 1
ATOM 635 C C . GLY A 1 80 ? -10.752 -3.799 -35.684 1.00 51.66 80 GLY A C 1
ATOM 636 O O . GLY A 1 80 ? -11.505 -2.869 -35.414 1.00 51.66 80 GLY A O 1
ATOM 637 N N . ALA A 1 81 ? -9.503 -3.597 -36.119 1.00 49.72 81 ALA A N 1
ATOM 638 C CA . ALA A 1 81 ? -8.885 -2.290 -36.342 1.00 49.72 81 ALA A CA 1
ATOM 639 C C . ALA A 1 81 ? -8.787 -1.949 -37.837 1.00 49.72 81 ALA A C 1
ATOM 641 O O . ALA A 1 81 ? -7.764 -1.444 -38.304 1.00 49.72 81 ALA A O 1
ATOM 642 N N . GLU A 1 82 ? -9.868 -2.163 -38.589 1.00 46.19 82 GLU A N 1
ATOM 643 C CA . GLU A 1 82 ? -10.072 -1.518 -39.894 1.00 46.19 82 GLU A CA 1
ATOM 644 C C . GLU A 1 82 ? -10.446 -0.035 -39.704 1.00 46.19 82 GLU A C 1
ATOM 646 O O . GLU A 1 82 ? -11.499 0.447 -40.106 1.00 46.19 82 GLU A O 1
ATOM 651 N N . GLY A 1 83 ? -9.562 0.700 -39.026 1.00 49.88 83 GLY A N 1
ATOM 652 C CA . GLY A 1 83 ? -9.679 2.124 -38.748 1.00 49.88 83 GLY A CA 1
ATOM 653 C C . GLY A 1 83 ? -8.297 2.778 -38.730 1.00 49.88 83 GLY A C 1
ATOM 654 O O . GLY A 1 83 ? -7.348 2.228 -38.173 1.00 49.88 83 GLY A O 1
ATOM 655 N N . SER A 1 84 ? -8.204 3.950 -39.366 1.00 58.34 84 SER A N 1
ATOM 656 C CA . SER A 1 84 ? -7.074 4.900 -39.508 1.00 58.34 84 SER A CA 1
ATOM 657 C C . SER A 1 84 ? -5.873 4.759 -38.536 1.00 58.34 84 SER A C 1
ATOM 659 O O . SER A 1 84 ? -4.710 4.778 -38.953 1.00 58.34 84 SER A O 1
ATOM 661 N N . GLU A 1 85 ? -6.139 4.551 -37.246 1.00 56.72 85 GLU A N 1
ATOM 662 C CA . GLU A 1 85 ? -5.180 4.355 -36.147 1.00 56.72 85 GLU A CA 1
ATOM 663 C C . GLU A 1 85 ? -4.166 3.213 -36.366 1.00 56.72 85 GLU A C 1
ATOM 665 O O . GLU A 1 85 ? -2.968 3.370 -36.098 1.00 56.72 85 GLU A O 1
ATOM 670 N N . GLY A 1 86 ? -4.621 2.059 -36.868 1.00 58.16 86 GLY A N 1
ATOM 671 C CA . GLY A 1 86 ? -3.771 0.878 -37.062 1.00 58.16 86 GLY A CA 1
ATOM 672 C C . GLY A 1 86 ? -2.740 1.074 -38.176 1.00 58.16 86 GLY A C 1
ATOM 673 O O . GLY A 1 86 ? -1.569 0.707 -38.040 1.00 58.16 86 GLY A O 1
ATOM 674 N N . VAL A 1 87 ? -3.150 1.746 -39.254 1.00 62.41 87 VAL A N 1
ATOM 675 C CA . VAL A 1 87 ? -2.288 2.069 -40.399 1.00 62.41 87 VAL A CA 1
ATOM 676 C C . VAL A 1 87 ? -1.239 3.115 -40.008 1.00 62.41 87 VAL A C 1
ATOM 678 O O . VAL A 1 87 ? -0.084 3.012 -40.425 1.00 62.41 87 VAL A O 1
ATOM 681 N N . SER A 1 88 ? -1.601 4.089 -39.167 1.00 70.12 88 SER A N 1
ATOM 682 C CA . SER A 1 88 ? -0.680 5.122 -38.671 1.00 70.12 88 SER A CA 1
ATOM 683 C C . SER A 1 88 ? 0.431 4.547 -37.781 1.00 70.12 88 SER A C 1
ATOM 685 O O . SER A 1 88 ? 1.609 4.861 -37.982 1.00 70.12 88 SER A O 1
ATOM 687 N N . ARG A 1 89 ? 0.092 3.627 -36.863 1.00 69.12 89 ARG A N 1
ATOM 688 C CA . ARG A 1 89 ? 1.069 2.901 -36.026 1.00 69.12 89 ARG A CA 1
ATOM 689 C C . ARG A 1 89 ? 2.000 2.011 -36.848 1.00 69.12 89 ARG A C 1
ATOM 691 O O . ARG A 1 89 ? 3.212 1.991 -36.614 1.00 69.12 89 ARG A O 1
ATOM 698 N N . LEU A 1 90 ? 1.466 1.321 -37.856 1.00 69.94 90 LEU A N 1
ATOM 699 C CA . LEU A 1 90 ? 2.283 0.508 -38.756 1.00 69.94 90 LEU A CA 1
ATOM 700 C C . LEU A 1 90 ? 3.235 1.385 -39.588 1.00 69.94 90 LEU A C 1
ATOM 702 O O . LEU A 1 90 ? 4.420 1.075 -39.693 1.00 69.94 90 LEU A O 1
ATOM 706 N N . ARG A 1 91 ? 2.766 2.533 -40.098 1.00 72.19 91 ARG A N 1
ATOM 707 C CA . ARG A 1 91 ? 3.613 3.510 -40.805 1.00 72.19 91 ARG A CA 1
ATOM 708 C C . ARG A 1 91 ? 4.706 4.086 -39.904 1.00 72.19 91 ARG A C 1
ATOM 710 O O . ARG A 1 91 ? 5.856 4.141 -40.338 1.00 72.19 91 ARG A O 1
ATOM 717 N N . HIS A 1 92 ? 4.389 4.445 -38.659 1.00 71.56 92 HIS A N 1
ATOM 718 C CA . HIS A 1 92 ? 5.377 4.923 -37.686 1.00 71.56 92 HIS A CA 1
ATOM 719 C C . HIS A 1 92 ? 6.464 3.880 -37.414 1.00 71.56 92 HIS A C 1
ATOM 721 O O . HIS A 1 92 ? 7.646 4.191 -37.545 1.00 71.56 92 HIS A O 1
ATOM 727 N N . SER A 1 93 ? 6.090 2.624 -37.156 1.00 75.88 93 SER A N 1
ATOM 728 C CA . SER A 1 93 ? 7.076 1.565 -36.892 1.00 75.88 93 SER A CA 1
ATOM 729 C C . SER A 1 93 ? 7.978 1.261 -38.101 1.00 75.88 93 SER A C 1
ATOM 731 O O . SER A 1 93 ? 9.177 1.028 -37.942 1.00 75.88 93 SER A O 1
ATOM 733 N N . ILE A 1 94 ? 7.450 1.328 -39.331 1.00 77.50 94 ILE A N 1
ATOM 734 C CA . ILE A 1 94 ? 8.247 1.176 -40.562 1.00 77.50 94 ILE A CA 1
ATOM 735 C C . ILE A 1 94 ? 9.234 2.344 -40.722 1.00 77.50 94 ILE A C 1
ATOM 737 O O . ILE A 1 94 ? 10.395 2.127 -41.082 1.00 77.50 94 ILE A O 1
ATOM 741 N N . VAL A 1 95 ? 8.798 3.578 -40.453 1.00 76.94 95 VAL A N 1
ATOM 742 C CA . VAL A 1 95 ? 9.650 4.777 -40.535 1.00 76.94 95 VAL A CA 1
ATOM 743 C C . VAL A 1 95 ? 10.744 4.748 -39.466 1.00 76.94 95 VAL A C 1
ATOM 745 O O . VAL A 1 95 ? 11.904 5.028 -39.774 1.00 76.94 95 VAL A O 1
ATOM 748 N N . GLU A 1 96 ? 10.419 4.355 -38.237 1.00 77.19 96 GLU A N 1
ATOM 749 C CA . GLU A 1 96 ? 11.385 4.201 -37.147 1.00 77.19 96 GLU A CA 1
ATOM 750 C C . GLU A 1 96 ? 12.423 3.120 -37.450 1.00 77.19 96 GLU A C 1
ATOM 752 O O . GLU A 1 96 ? 13.620 3.358 -37.298 1.00 77.19 96 GLU A O 1
ATOM 757 N N . ASN A 1 97 ? 12.006 1.963 -37.968 1.00 78.12 97 ASN A N 1
ATOM 758 C CA . ASN A 1 97 ? 12.935 0.900 -38.350 1.00 78.12 97 ASN A CA 1
ATOM 759 C C . ASN A 1 97 ? 13.892 1.343 -39.462 1.00 78.12 97 ASN A C 1
ATOM 761 O O . ASN A 1 97 ? 15.102 1.137 -39.349 1.00 78.12 97 ASN A O 1
ATOM 765 N N . LYS A 1 98 ? 13.391 2.042 -40.490 1.00 79.44 98 LYS A N 1
ATOM 766 C CA . LYS A 1 98 ? 14.242 2.619 -41.544 1.00 79.44 98 LYS A CA 1
ATOM 767 C C . LYS A 1 98 ? 15.238 3.640 -40.988 1.00 79.44 98 LYS A C 1
ATOM 769 O O . LYS A 1 98 ? 16.383 3.662 -41.431 1.00 79.44 98 LYS A O 1
ATOM 774 N N . LYS A 1 99 ? 14.838 4.465 -40.013 1.00 77.12 99 LYS A N 1
ATOM 775 C CA . LYS A 1 99 ? 15.745 5.403 -39.329 1.00 77.12 99 LYS A CA 1
ATOM 776 C C . LYS A 1 99 ? 16.817 4.659 -38.530 1.00 77.12 99 LYS A C 1
ATOM 778 O O . LYS A 1 99 ? 17.990 4.984 -38.660 1.00 77.12 99 LYS A O 1
ATOM 783 N N . ARG A 1 100 ? 16.451 3.614 -37.781 1.00 74.94 100 ARG A N 1
ATOM 784 C CA . ARG A 1 100 ? 17.392 2.805 -36.981 1.00 74.94 100 ARG A CA 1
ATOM 785 C C . ARG A 1 100 ? 18.426 2.068 -37.836 1.00 74.94 100 ARG A C 1
ATOM 787 O O . ARG A 1 100 ? 19.567 1.937 -37.402 1.00 74.94 100 ARG A O 1
ATOM 794 N N . MET A 1 101 ? 18.060 1.631 -39.044 1.00 76.31 101 MET A N 1
ATOM 795 C CA . MET A 1 101 ? 18.996 0.998 -39.988 1.00 76.31 101 MET A CA 1
ATOM 796 C C . MET A 1 101 ? 20.029 1.976 -40.566 1.00 76.31 101 MET A C 1
ATOM 798 O O . MET A 1 101 ? 21.115 1.547 -40.941 1.00 76.31 101 MET A O 1
ATOM 802 N N . LYS A 1 102 ? 19.720 3.280 -40.607 1.00 86.31 102 LYS A N 1
ATOM 803 C CA . LYS A 1 102 ? 20.615 4.331 -41.121 1.00 86.31 102 LYS A CA 1
ATOM 804 C C . LYS A 1 102 ? 21.584 4.891 -40.070 1.00 86.31 102 LYS A C 1
ATOM 806 O O . LYS A 1 102 ? 22.457 5.675 -40.420 1.00 86.31 102 LYS A O 1
ATOM 811 N N . MET A 1 103 ? 21.438 4.518 -38.797 1.00 86.94 103 MET A N 1
ATOM 812 C CA . MET A 1 103 ? 22.258 5.054 -37.706 1.00 86.94 103 MET A CA 1
ATOM 813 C C . MET A 1 103 ? 23.547 4.266 -37.475 1.00 86.94 103 MET A C 1
ATOM 815 O O . MET A 1 103 ? 23.587 3.029 -37.561 1.00 86.94 103 MET A O 1
ATOM 819 N N . THR A 1 104 ? 24.592 4.993 -37.073 1.00 92.62 104 THR A N 1
ATOM 820 C CA . THR A 1 104 ? 25.869 4.396 -36.665 1.00 92.62 104 THR A CA 1
ATOM 821 C C . THR A 1 104 ? 25.701 3.555 -35.396 1.00 92.62 104 THR A C 1
ATOM 823 O O . THR A 1 104 ? 24.724 3.687 -34.652 1.00 92.62 104 THR A O 1
ATOM 826 N N . ALA A 1 105 ? 26.656 2.657 -35.132 1.00 90.75 105 ALA A N 1
ATOM 827 C CA . ALA A 1 105 ? 26.635 1.829 -33.925 1.00 90.75 105 ALA A CA 1
ATOM 828 C C . ALA A 1 105 ? 26.633 2.681 -32.641 1.00 90.75 105 ALA A C 1
ATOM 830 O O . ALA A 1 105 ? 25.896 2.375 -31.707 1.00 90.75 105 ALA A O 1
ATOM 831 N N 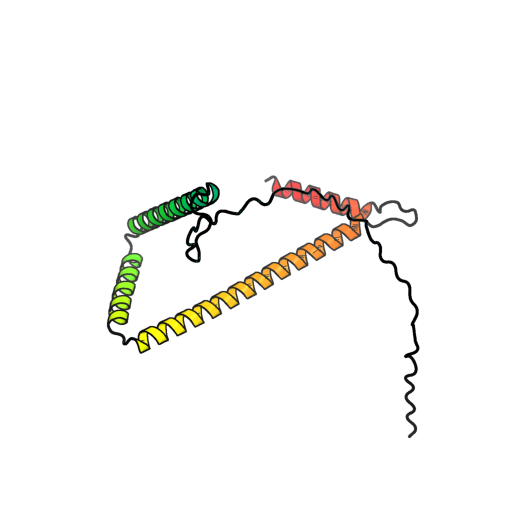. TYR A 1 106 ? 27.388 3.786 -32.634 1.00 93.50 106 TYR A N 1
ATOM 832 C CA . TYR A 1 106 ? 27.439 4.732 -31.519 1.00 93.50 106 TYR A CA 1
ATOM 833 C C . TYR A 1 106 ? 26.080 5.399 -31.262 1.00 93.50 106 TYR A C 1
ATOM 835 O O . TYR A 1 106 ? 25.575 5.354 -30.144 1.00 93.50 106 TYR A O 1
ATOM 843 N N . GLN A 1 107 ? 25.430 5.920 -32.308 1.00 91.62 107 GLN A N 1
ATOM 844 C CA . GLN A 1 107 ? 24.101 6.536 -32.195 1.00 91.62 107 GLN A CA 1
ATOM 845 C C . GLN A 1 107 ? 23.045 5.536 -31.702 1.00 91.62 107 GLN A C 1
ATOM 847 O O . GLN A 1 107 ? 22.207 5.863 -30.863 1.00 91.62 107 GLN A O 1
ATOM 852 N N . ARG A 1 108 ? 23.109 4.281 -32.171 1.00 91.12 108 ARG A N 1
ATOM 853 C CA . ARG A 1 108 ? 22.232 3.209 -31.676 1.00 91.12 108 ARG A CA 1
ATOM 854 C C . ARG A 1 108 ? 22.468 2.901 -30.198 1.00 91.12 108 ARG A C 1
ATOM 856 O O . ARG A 1 108 ? 21.495 2.708 -29.472 1.00 91.12 108 ARG A O 1
ATOM 863 N N . ALA A 1 109 ? 23.725 2.863 -29.759 1.00 92.19 109 ALA A N 1
ATOM 864 C CA . ALA A 1 109 ? 24.071 2.643 -28.359 1.00 92.19 109 ALA A CA 1
ATOM 865 C C . ALA A 1 109 ? 23.582 3.794 -27.464 1.00 92.19 109 ALA A C 1
ATOM 867 O O . ALA A 1 109 ? 23.003 3.535 -26.411 1.00 92.19 109 ALA A O 1
ATOM 868 N N . GLN A 1 110 ? 23.739 5.042 -27.912 1.00 94.19 110 GLN A N 1
ATOM 869 C CA . GLN A 1 110 ? 23.282 6.223 -27.182 1.00 94.19 110 GLN A CA 1
ATOM 870 C C . GLN A 1 110 ? 21.757 6.232 -27.001 1.00 94.19 110 GLN A C 1
ATOM 872 O O . GLN A 1 110 ? 21.280 6.324 -25.873 1.00 94.19 110 GLN A O 1
ATOM 877 N N . MET A 1 111 ? 20.983 6.023 -28.072 1.00 90.56 111 MET A N 1
ATOM 878 C CA . MET A 1 111 ? 19.519 5.949 -27.962 1.00 90.56 111 MET A CA 1
ATOM 879 C C . MET A 1 111 ? 19.053 4.798 -27.062 1.00 90.56 111 MET A C 1
ATOM 881 O O . MET A 1 111 ? 18.086 4.942 -26.319 1.00 90.56 111 MET A O 1
ATOM 885 N N . ALA A 1 112 ? 19.719 3.639 -27.121 1.00 91.56 112 ALA A N 1
ATOM 886 C CA . ALA A 1 112 ? 19.382 2.511 -26.254 1.00 91.56 112 ALA A CA 1
ATOM 887 C C . ALA A 1 112 ? 19.663 2.822 -24.775 1.00 91.56 112 ALA A C 1
ATOM 889 O O . ALA A 1 112 ? 18.896 2.410 -23.904 1.00 91.56 112 ALA A O 1
ATOM 890 N N . TYR A 1 113 ? 20.741 3.556 -24.490 1.00 95.50 113 TYR A N 1
ATOM 891 C CA . TYR A 1 113 ? 21.059 4.027 -23.146 1.00 95.50 113 TYR A CA 1
ATOM 892 C C . TYR A 1 113 ? 20.012 5.021 -22.636 1.00 95.50 113 TYR A C 1
ATOM 894 O O . TYR A 1 113 ? 19.476 4.830 -21.547 1.00 95.50 113 TYR A O 1
ATOM 902 N N . GLU A 1 114 ? 19.665 6.028 -23.438 1.00 94.50 114 GLU A N 1
ATOM 903 C CA . GLU A 1 114 ? 18.651 7.031 -23.094 1.00 94.50 114 GLU A CA 1
ATOM 904 C C . GLU A 1 114 ? 17.276 6.395 -22.858 1.00 94.50 114 GLU A C 1
ATOM 906 O O . GLU A 1 114 ? 16.622 6.691 -21.857 1.00 94.50 114 GLU A O 1
ATOM 911 N N . ALA A 1 115 ? 16.870 5.450 -23.714 1.00 93.50 115 ALA A N 1
ATOM 912 C CA . ALA A 1 115 ? 15.630 4.697 -23.542 1.00 93.50 115 ALA A CA 1
ATOM 913 C C . ALA A 1 115 ? 15.622 3.899 -22.228 1.00 93.50 115 ALA A C 1
ATOM 915 O O . ALA A 1 115 ? 14.636 3.915 -21.493 1.00 93.50 115 ALA A O 1
ATOM 916 N N . LYS A 1 116 ? 16.740 3.244 -21.893 1.00 94.88 116 LYS A N 1
ATOM 917 C CA . LYS A 1 116 ? 16.873 2.485 -20.644 1.00 94.88 116 LYS A CA 1
ATOM 918 C C . LYS A 1 116 ? 16.874 3.395 -19.417 1.00 94.88 116 LYS A C 1
ATOM 920 O O . LYS A 1 116 ? 16.310 3.036 -18.389 1.00 94.88 116 LYS A O 1
ATOM 925 N N . GLU A 1 117 ? 17.493 4.568 -19.495 1.00 95.94 117 GLU A N 1
ATOM 926 C CA . GLU A 1 117 ? 17.443 5.558 -18.417 1.00 95.94 117 GLU A CA 1
ATOM 927 C C . GLU A 1 117 ? 16.026 6.111 -18.220 1.00 95.94 117 GLU A C 1
ATOM 929 O O . GLU A 1 117 ? 15.577 6.234 -17.079 1.00 95.94 117 GLU A O 1
ATOM 934 N N . ALA A 1 118 ? 15.286 6.372 -19.301 1.00 94.75 118 ALA A N 1
ATOM 935 C CA . ALA A 1 118 ? 13.883 6.775 -19.227 1.00 94.75 118 ALA A CA 1
ATOM 936 C C . ALA A 1 118 ? 13.008 5.687 -18.579 1.00 94.75 118 ALA A C 1
ATOM 938 O O . ALA A 1 118 ? 12.265 5.984 -17.644 1.00 94.75 118 ALA A O 1
ATOM 939 N N . GLU A 1 119 ? 13.165 4.424 -18.988 1.00 94.50 119 GLU A N 1
ATOM 940 C CA . GLU A 1 119 ? 12.461 3.282 -18.387 1.00 94.50 119 GLU A CA 1
ATOM 941 C C . GLU A 1 119 ? 12.773 3.156 -16.888 1.00 94.50 119 GLU A C 1
ATOM 943 O O . GLU A 1 119 ? 11.875 2.983 -16.064 1.00 94.50 119 GLU A O 1
ATOM 948 N N . ARG A 1 120 ? 14.045 3.304 -16.495 1.00 95.69 120 ARG A N 1
ATOM 949 C CA . ARG A 1 120 ? 14.445 3.266 -15.079 1.00 95.69 120 ARG A CA 1
ATOM 950 C C . ARG A 1 120 ? 13.817 4.395 -14.271 1.00 95.69 120 ARG A C 1
ATOM 952 O O . ARG A 1 120 ? 13.470 4.165 -13.115 1.00 95.69 120 ARG A O 1
ATOM 959 N N . LYS A 1 121 ? 13.701 5.599 -14.837 1.00 95.56 121 LYS A N 1
ATOM 960 C CA . LYS A 1 121 ? 13.049 6.738 -14.175 1.00 95.56 121 LYS A CA 1
ATOM 961 C C . LYS A 1 121 ? 11.556 6.485 -13.987 1.00 95.56 121 LYS A C 1
ATOM 963 O O . LYS A 1 121 ? 11.084 6.598 -12.862 1.00 95.56 121 LYS A O 1
ATOM 968 N N . GLN A 1 122 ? 10.861 6.055 -15.039 1.00 95.19 122 GLN A N 1
ATOM 969 C CA . GLN A 1 122 ? 9.434 5.720 -14.973 1.00 95.19 122 GLN A CA 1
ATOM 970 C C . GLN A 1 122 ? 9.168 4.613 -13.952 1.00 95.19 122 GLN A C 1
ATOM 972 O O . GLN A 1 122 ? 8.335 4.764 -13.066 1.00 95.19 122 GLN A O 1
ATOM 977 N N . ARG A 1 123 ? 9.962 3.540 -13.992 1.00 95.25 123 ARG A N 1
ATOM 978 C CA . ARG A 1 123 ? 9.837 2.436 -13.042 1.00 95.25 123 ARG A CA 1
ATOM 979 C C . ARG A 1 123 ? 10.047 2.881 -11.594 1.00 95.25 123 ARG A C 1
ATOM 981 O O . ARG A 1 123 ? 9.309 2.442 -10.719 1.00 95.25 123 ARG A O 1
ATOM 988 N N . LYS A 1 124 ? 11.033 3.742 -11.325 1.00 96.31 124 LYS A N 1
ATOM 989 C CA . LYS A 1 124 ? 11.250 4.293 -9.976 1.00 96.31 124 LYS A CA 1
ATOM 990 C C . LYS A 1 124 ? 10.053 5.116 -9.506 1.00 96.31 124 LYS A C 1
ATOM 992 O O . LYS A 1 124 ? 9.617 4.943 -8.375 1.00 96.31 124 LYS A O 1
ATOM 997 N N . GLU A 1 125 ? 9.516 5.975 -10.366 1.00 95.06 125 GLU A N 1
ATOM 998 C CA . GLU A 1 125 ? 8.355 6.805 -10.037 1.00 95.06 125 GLU A CA 1
ATOM 999 C C . GLU A 1 125 ? 7.112 5.951 -9.741 1.00 95.06 125 GLU A C 1
ATOM 1001 O O . GLU A 1 125 ? 6.421 6.168 -8.741 1.00 95.06 125 GLU A O 1
ATOM 1006 N N . GLU A 1 126 ? 6.863 4.923 -10.552 1.00 95.69 126 GLU A N 1
ATOM 1007 C CA . GLU A 1 126 ? 5.780 3.965 -10.325 1.00 95.69 126 GLU A CA 1
ATOM 1008 C C . GLU A 1 126 ? 5.970 3.171 -9.026 1.00 95.69 126 GLU A C 1
ATOM 1010 O O . GLU A 1 126 ? 5.024 3.020 -8.247 1.00 95.69 126 GLU A O 1
ATOM 1015 N N . GLU A 1 127 ? 7.185 2.686 -8.756 1.00 96.12 127 GLU A N 1
ATOM 1016 C CA . GLU A 1 127 ? 7.514 1.968 -7.521 1.00 96.12 127 GLU A CA 1
ATOM 1017 C C . GLU A 1 127 ? 7.317 2.861 -6.286 1.00 96.12 127 GLU A C 1
ATOM 1019 O O . GLU A 1 127 ? 6.721 2.422 -5.298 1.00 96.12 127 GLU A O 1
ATOM 1024 N N . GLU A 1 128 ? 7.739 4.126 -6.342 1.00 96.62 128 GLU A N 1
ATOM 1025 C CA . GLU A 1 128 ? 7.522 5.099 -5.270 1.00 96.62 128 GLU A CA 1
ATOM 1026 C C . GLU A 1 128 ? 6.040 5.403 -5.053 1.00 96.62 128 GLU A C 1
ATOM 1028 O O . GLU A 1 128 ? 5.579 5.469 -3.908 1.00 96.62 128 GLU A O 1
ATOM 1033 N N . ARG A 1 129 ? 5.270 5.569 -6.132 1.00 96.50 129 ARG A N 1
ATOM 1034 C CA . ARG A 1 129 ? 3.825 5.789 -6.046 1.00 96.50 129 AR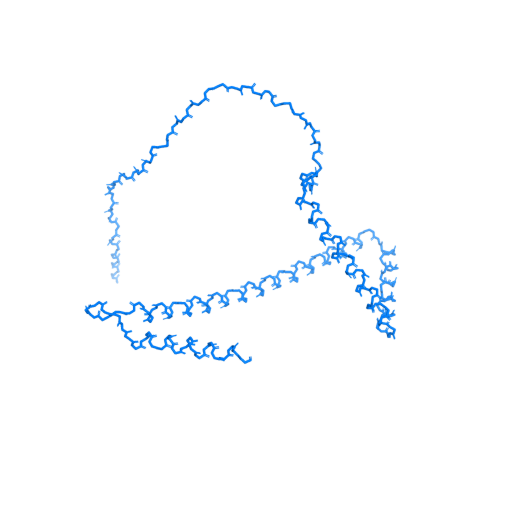G A CA 1
ATOM 1035 C C . ARG A 1 129 ? 3.133 4.600 -5.384 1.00 96.50 129 ARG A C 1
ATOM 1037 O O . ARG A 1 129 ? 2.395 4.782 -4.416 1.00 96.50 129 ARG A O 1
ATOM 1044 N N . GLN A 1 130 ? 3.433 3.382 -5.832 1.00 96.69 130 GLN A N 1
ATOM 1045 C CA . GLN A 1 130 ? 2.877 2.166 -5.239 1.00 96.69 130 GLN A CA 1
ATOM 1046 C C . GLN A 1 130 ? 3.302 1.994 -3.776 1.00 96.69 130 GLN A C 1
ATOM 1048 O O . GLN A 1 130 ? 2.500 1.563 -2.946 1.00 96.69 130 GLN A O 1
ATOM 1053 N N . ALA A 1 131 ? 4.546 2.331 -3.427 1.00 97.12 131 ALA A N 1
ATOM 1054 C CA . ALA A 1 131 ? 5.019 2.281 -2.047 1.00 97.12 131 ALA A CA 1
ATOM 1055 C C . ALA A 1 131 ? 4.229 3.242 -1.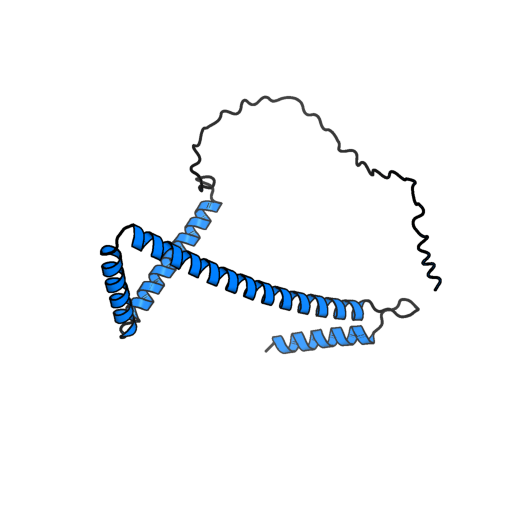145 1.00 97.12 131 ALA A C 1
ATOM 1057 O O . ALA A 1 131 ? 3.763 2.829 -0.081 1.00 97.12 131 ALA A O 1
ATOM 1058 N N . LYS A 1 132 ? 4.003 4.483 -1.597 1.00 97.12 132 LYS A N 1
ATOM 1059 C CA . LYS A 1 132 ? 3.195 5.484 -0.880 1.00 97.12 132 LYS A CA 1
ATOM 1060 C C . LYS A 1 132 ? 1.751 5.015 -0.701 1.00 97.12 132 LYS A C 1
ATOM 1062 O O . LYS A 1 132 ? 1.218 5.077 0.406 1.00 97.12 132 LYS A O 1
ATOM 1067 N N . GLU A 1 133 ? 1.125 4.486 -1.750 1.00 97.00 133 GLU A N 1
ATOM 1068 C CA . GLU A 1 133 ? -0.244 3.956 -1.686 1.00 97.00 133 GLU A CA 1
ATOM 1069 C C . GLU A 1 133 ? -0.360 2.797 -0.681 1.00 97.00 133 GLU A C 1
ATOM 1071 O O . GLU A 1 133 ? -1.255 2.792 0.173 1.00 97.00 133 GLU A O 1
ATOM 1076 N N . ARG A 1 134 ? 0.596 1.856 -0.704 1.00 97.56 134 ARG A N 1
ATOM 1077 C CA . ARG A 1 134 ? 0.672 0.749 0.264 1.00 97.56 134 ARG A CA 1
ATOM 1078 C C . ARG A 1 134 ? 0.867 1.253 1.688 1.00 97.56 134 ARG A C 1
ATOM 1080 O O . ARG A 1 134 ? 0.202 0.767 2.603 1.00 97.56 134 ARG A O 1
ATOM 1087 N N . GLU A 1 135 ? 1.748 2.225 1.899 1.00 97.62 135 GLU A N 1
ATOM 1088 C CA . GLU A 1 135 ? 1.996 2.801 3.220 1.00 97.62 135 GLU A CA 1
ATOM 1089 C C . GLU A 1 135 ? 0.741 3.485 3.778 1.00 97.62 135 GLU A C 1
ATOM 1091 O O . GLU A 1 135 ? 0.373 3.264 4.936 1.00 97.62 135 GLU A O 1
ATOM 1096 N N . VAL A 1 136 ? 0.035 4.262 2.951 1.00 97.69 136 VAL A N 1
ATOM 1097 C CA . VAL A 1 136 ? -1.227 4.913 3.326 1.00 97.69 136 VAL A CA 1
ATOM 1098 C C . VAL A 1 136 ? -2.291 3.871 3.679 1.00 97.69 136 VAL A C 1
ATOM 1100 O O . VAL A 1 136 ? -2.950 3.998 4.716 1.00 97.69 136 VAL A O 1
ATOM 1103 N N . ALA A 1 137 ? -2.438 2.814 2.876 1.00 97.69 137 ALA A N 1
ATOM 1104 C CA . ALA A 1 137 ? -3.371 1.724 3.158 1.00 97.69 137 ALA A CA 1
ATOM 1105 C C . ALA A 1 137 ? -3.031 1.005 4.476 1.00 97.69 137 ALA A C 1
ATOM 1107 O O . ALA A 1 137 ? -3.910 0.783 5.315 1.00 97.69 137 ALA A O 1
ATOM 1108 N N . LEU A 1 138 ? -1.749 0.713 4.716 1.00 98.00 138 LEU A N 1
ATOM 1109 C CA . LEU A 1 138 ? -1.280 0.090 5.954 1.00 98.00 138 LEU A CA 1
ATOM 1110 C C . LEU A 1 138 ? -1.499 0.986 7.175 1.00 98.00 138 LEU A C 1
ATOM 1112 O O . LEU A 1 138 ? -1.931 0.491 8.217 1.00 98.00 138 LEU A O 1
ATOM 1116 N N . LYS A 1 139 ? -1.240 2.294 7.066 1.00 98.12 139 LYS A N 1
ATOM 1117 C CA . LYS A 1 139 ? -1.507 3.272 8.133 1.00 98.12 139 LYS A CA 1
ATOM 1118 C C . LYS A 1 139 ? -2.994 3.307 8.484 1.00 98.12 139 LYS A C 1
ATOM 1120 O O . LYS A 1 139 ? -3.337 3.188 9.662 1.00 98.12 139 LYS A O 1
ATOM 1125 N N . LYS A 1 140 ? -3.878 3.381 7.481 1.00 98.12 140 LYS A N 1
ATOM 1126 C CA . LYS A 1 140 ? -5.338 3.329 7.676 1.00 98.12 140 LYS A CA 1
ATOM 1127 C C . LYS A 1 140 ? -5.772 2.028 8.358 1.00 98.12 140 LYS A C 1
ATOM 1129 O O . LYS A 1 140 ? -6.502 2.071 9.347 1.00 98.12 140 LYS A O 1
ATOM 1134 N N . TYR A 1 141 ? -5.274 0.883 7.889 1.00 97.56 141 TYR A N 1
ATOM 1135 C CA . TYR A 1 141 ? -5.572 -0.420 8.488 1.00 97.56 141 TYR A CA 1
ATOM 1136 C C . TYR A 1 141 ? -5.107 -0.508 9.946 1.00 97.56 141 TYR A C 1
ATOM 1138 O O . TYR A 1 141 ? -5.885 -0.895 10.817 1.00 97.56 141 TYR A O 1
ATOM 1146 N N . ARG A 1 142 ? -3.857 -0.121 10.232 1.00 98.00 142 ARG A N 1
ATOM 1147 C CA . ARG A 1 142 ? -3.292 -0.139 11.590 1.00 98.00 142 ARG A CA 1
ATOM 1148 C C . ARG A 1 142 ? -4.085 0.757 12.533 1.00 98.00 142 ARG A C 1
ATOM 1150 O O . ARG A 1 142 ? -4.405 0.311 13.631 1.00 98.00 142 ARG A O 1
ATOM 1157 N N . LYS A 1 143 ? -4.457 1.963 12.088 1.00 98.12 143 LYS A N 1
ATOM 1158 C CA . LYS A 1 143 ? -5.302 2.888 12.854 1.00 98.12 143 LYS A CA 1
ATOM 1159 C C . LYS A 1 143 ? -6.660 2.258 13.179 1.00 98.12 143 LYS A C 1
ATOM 1161 O O . LYS A 1 143 ? -6.987 2.112 14.353 1.00 98.12 143 LYS A O 1
ATOM 1166 N N . LYS A 1 144 ? -7.388 1.765 12.168 1.00 96.81 144 LYS A N 1
ATOM 1167 C CA . LYS A 1 144 ? -8.698 1.114 12.363 1.00 96.81 144 LYS A CA 1
ATOM 1168 C C . LYS A 1 144 ? -8.603 -0.121 13.267 1.00 96.81 144 LYS A C 1
ATOM 1170 O O . LYS A 1 144 ? -9.453 -0.341 14.128 1.00 96.81 144 LYS A O 1
ATOM 1175 N N . LYS A 1 145 ? -7.553 -0.932 13.099 1.00 97.62 145 LYS A N 1
ATOM 1176 C CA . LYS A 1 145 ? -7.287 -2.110 13.937 1.00 97.62 145 LYS A CA 1
ATOM 1177 C C . LYS A 1 145 ? -7.043 -1.714 15.392 1.00 97.62 145 LYS A C 1
ATOM 1179 O O . LYS A 1 145 ? -7.609 -2.346 16.280 1.00 97.62 145 LYS A O 1
ATOM 1184 N N . PHE A 1 146 ? -6.221 -0.693 15.629 1.00 98.06 146 PHE A N 1
ATOM 1185 C CA . PHE A 1 146 ? -5.920 -0.197 16.969 1.00 98.06 146 PHE A CA 1
ATOM 1186 C C . PHE A 1 146 ? -7.167 0.360 17.657 1.00 98.06 146 PHE A C 1
ATOM 1188 O O . PHE A 1 146 ? -7.472 -0.050 18.771 1.00 98.06 146 PHE A O 1
ATOM 1195 N N . GLU A 1 147 ? -7.930 1.221 16.981 1.00 96.56 147 GLU A N 1
ATOM 1196 C CA . GLU A 1 147 ? -9.171 1.796 17.515 1.00 96.56 147 GLU A CA 1
ATOM 1197 C C . GLU A 1 147 ? -10.180 0.706 17.890 1.00 96.56 147 GLU A C 1
ATOM 1199 O O . GLU A 1 147 ? -10.731 0.710 18.992 1.00 96.56 147 GLU A O 1
ATOM 1204 N N . ARG A 1 148 ? -10.371 -0.285 17.010 1.00 96.25 148 ARG A N 1
ATOM 1205 C CA . ARG A 1 148 ? -11.250 -1.427 17.278 1.00 96.25 148 ARG A CA 1
ATOM 1206 C C . ARG A 1 148 ? -10.761 -2.250 18.467 1.00 96.25 148 ARG A C 1
ATOM 1208 O O . ARG A 1 148 ? -11.556 -2.573 19.346 1.00 96.25 148 ARG A O 1
ATOM 1215 N N . LEU A 1 149 ? -9.470 -2.587 18.509 1.00 97.00 149 LEU A N 1
ATOM 1216 C CA . LEU A 1 149 ? -8.888 -3.342 19.618 1.00 97.00 149 LEU A CA 1
ATOM 1217 C C . LEU A 1 149 ? -9.071 -2.587 20.936 1.00 97.00 149 LEU A C 1
ATOM 1219 O O . LEU A 1 149 ? -9.554 -3.171 21.899 1.00 97.00 149 LEU A O 1
ATOM 1223 N N . HIS A 1 150 ? -8.768 -1.290 20.942 1.00 96.38 150 HIS A N 1
ATOM 1224 C CA . HIS A 1 150 ? -8.908 -0.424 22.104 1.00 96.38 150 HIS A CA 1
ATOM 1225 C C . HIS A 1 150 ? -10.355 -0.373 22.614 1.00 96.38 150 HIS A C 1
ATOM 1227 O O . HIS A 1 150 ? -10.578 -0.465 23.818 1.00 96.38 150 HIS A O 1
ATOM 1233 N N . LYS A 1 151 ? -11.358 -0.286 21.728 1.00 96.12 151 LYS A N 1
ATOM 1234 C CA . LYS A 1 151 ? -12.777 -0.363 22.125 1.00 96.12 151 LYS A CA 1
ATOM 1235 C C . LYS A 1 151 ? -13.135 -1.719 22.745 1.00 96.12 151 LYS A C 1
ATOM 1237 O O . LYS A 1 151 ? -13.826 -1.757 23.759 1.00 96.12 151 LYS A O 1
ATOM 1242 N N . LEU A 1 152 ? -12.663 -2.823 22.164 1.00 95.44 152 LEU A N 1
ATOM 1243 C CA . LEU A 1 152 ? -13.013 -4.183 22.597 1.00 95.44 152 LEU A CA 1
ATOM 1244 C C . LEU A 1 152 ? -12.295 -4.631 23.881 1.00 95.44 152 LEU A C 1
ATOM 1246 O O . LEU A 1 152 ? -12.852 -5.428 24.647 1.00 95.44 152 LEU A O 1
ATOM 1250 N N . SER A 1 153 ? -11.073 -4.139 24.102 1.00 95.44 153 SER A N 1
ATOM 1251 C CA . SER A 1 153 ? -10.225 -4.498 25.241 1.00 95.44 153 SER A CA 1
ATOM 1252 C C . SER A 1 153 ? -10.521 -3.688 26.503 1.00 95.44 153 SER A C 1
ATOM 1254 O O . SER A 1 153 ? -10.016 -4.043 27.567 1.00 95.44 153 SER A O 1
ATOM 1256 N N . LYS A 1 154 ? -11.318 -2.613 26.409 1.00 96.75 154 LYS A N 1
ATOM 1257 C CA . LYS A 1 154 ? -11.728 -1.807 27.566 1.00 96.75 154 LYS A CA 1
ATOM 1258 C C . LYS A 1 154 ? -12.520 -2.640 28.571 1.00 96.75 154 LYS A C 1
ATOM 1260 O O . LYS A 1 154 ? -13.481 -3.329 28.219 1.00 96.75 154 LYS A O 1
ATOM 1265 N N . LYS A 1 155 ? -12.124 -2.515 29.836 1.00 97.31 155 LYS A N 1
ATOM 1266 C CA . LYS A 1 155 ? -12.740 -3.171 30.990 1.00 97.31 155 LYS A CA 1
ATOM 1267 C C . LYS A 1 155 ? -13.085 -2.136 32.062 1.00 97.31 155 LYS A C 1
ATOM 1269 O O . LYS A 1 155 ? -12.466 -1.077 32.117 1.00 97.31 155 LYS A O 1
ATOM 1274 N N . THR A 1 156 ? -14.084 -2.435 32.880 1.00 96.56 156 THR A N 1
ATOM 1275 C CA . THR A 1 156 ? -14.436 -1.680 34.084 1.00 96.56 156 THR A CA 1
ATOM 1276 C C . THR A 1 156 ? -13.415 -1.953 35.191 1.00 96.56 156 THR A C 1
ATOM 1278 O O . THR A 1 156 ? -12.595 -2.867 35.076 1.00 96.56 156 THR A O 1
ATOM 1281 N N . SER A 1 157 ? -13.478 -1.201 36.293 1.00 96.31 157 SER A N 1
ATOM 1282 C CA . SER A 1 157 ? -12.635 -1.435 37.479 1.00 96.31 157 SER A CA 1
ATOM 1283 C C . SER A 1 157 ? -12.766 -2.858 38.037 1.00 96.31 157 SER A C 1
ATOM 1285 O O . SER A 1 157 ? -11.801 -3.409 38.552 1.00 96.31 157 SER A O 1
ATOM 1287 N N . LYS A 1 158 ? -13.935 -3.488 37.861 1.00 97.12 158 LYS A N 1
ATOM 1288 C CA . LYS A 1 158 ? -14.213 -4.883 38.243 1.00 97.12 158 LYS A CA 1
ATOM 1289 C C . LYS A 1 158 ? -13.809 -5.907 37.168 1.00 97.12 158 LYS A C 1
ATOM 1291 O O . LYS A 1 158 ? -14.208 -7.063 37.237 1.00 97.12 158 LYS A O 1
ATOM 1296 N N . GLY A 1 159 ? -13.079 -5.492 36.130 1.00 96.19 159 GLY A N 1
ATOM 1297 C CA . GLY A 1 159 ? -12.568 -6.370 35.070 1.00 96.19 159 GLY A CA 1
ATOM 1298 C C . GLY A 1 159 ? -13.597 -6.810 34.022 1.00 96.19 159 GLY A C 1
ATOM 1299 O O . GLY A 1 159 ? -13.227 -7.470 33.046 1.00 96.19 159 GLY A O 1
ATOM 1300 N N . GLN A 1 160 ? -14.865 -6.423 34.170 1.00 96.94 160 GLN A N 1
ATOM 1301 C CA . GLN A 1 160 ? -15.909 -6.720 33.191 1.00 96.94 160 GLN A CA 1
ATOM 1302 C C . GLN A 1 160 ? -15.713 -5.887 31.922 1.00 96.94 160 GLN A C 1
ATOM 1304 O O . GLN A 1 160 ? -15.252 -4.751 31.994 1.00 96.94 160 GLN A O 1
ATOM 1309 N N . PRO A 1 161 ? -16.064 -6.402 30.742 1.00 97.12 161 PRO A N 1
ATOM 1310 C CA . PRO A 1 161 ? -15.956 -5.630 29.515 1.00 97.12 161 PRO A CA 1
ATOM 1311 C C . PRO A 1 161 ? -16.926 -4.444 29.472 1.00 97.12 161 PRO A C 1
ATOM 1313 O O . PRO A 1 161 ? -18.091 -4.566 29.843 1.00 97.12 161 PRO A O 1
ATOM 1316 N N . VAL A 1 162 ? -16.471 -3.306 28.945 1.00 97.06 162 VAL A N 1
ATOM 1317 C CA . VAL A 1 162 ? -17.342 -2.135 28.755 1.00 97.06 162 VAL A CA 1
ATOM 1318 C C . VAL A 1 162 ? -18.264 -2.367 27.553 1.00 97.06 162 VAL A C 1
ATOM 1320 O O . VAL A 1 162 ? -17.803 -2.420 26.411 1.00 97.06 162 VAL A O 1
ATOM 1323 N N . MET A 1 163 ? -19.573 -2.481 27.798 1.00 95.94 163 MET A N 1
ATOM 1324 C CA . MET A 1 163 ? -20.549 -2.872 26.768 1.00 95.94 163 MET A CA 1
ATOM 1325 C C . MET A 1 163 ? -20.739 -1.837 25.658 1.00 95.94 163 MET A C 1
ATOM 1327 O O . MET A 1 163 ? -20.793 -2.216 24.490 1.00 95.94 163 MET A O 1
ATOM 1331 N N . ARG A 1 164 ? -20.755 -0.539 25.986 1.00 95.56 164 ARG A N 1
ATOM 1332 C CA . ARG A 1 164 ? -20.980 0.551 25.017 1.00 95.56 164 ARG A CA 1
ATOM 1333 C C . ARG A 1 164 ? -20.114 0.422 23.756 1.00 95.56 164 ARG A C 1
ATOM 1335 O O . ARG A 1 164 ? -20.633 0.351 22.649 1.00 95.56 164 ARG A O 1
ATOM 1342 N N . GLY A 1 165 ? -18.794 0.312 23.924 1.00 94.00 165 GLY A N 1
ATOM 1343 C CA . GLY A 1 165 ? -17.862 0.219 22.793 1.00 94.00 165 GLY A CA 1
ATOM 1344 C C . GLY A 1 165 ? -17.966 -1.092 22.006 1.00 94.00 165 GLY A C 1
ATOM 1345 O O . GLY A 1 165 ? -17.660 -1.118 20.817 1.00 94.00 165 GLY A O 1
ATOM 1346 N N . ARG A 1 166 ? -18.411 -2.183 22.642 1.00 95.56 166 ARG A N 1
ATOM 1347 C CA . ARG A 1 166 ? -18.635 -3.473 21.969 1.00 95.56 166 ARG A CA 1
ATOM 1348 C C . ARG A 1 166 ? -19.889 -3.447 21.106 1.00 95.56 166 ARG A C 1
ATOM 1350 O O . ARG A 1 166 ? -19.850 -3.967 19.996 1.00 95.56 166 ARG A O 1
ATOM 1357 N N . ILE A 1 167 ? -20.952 -2.810 21.598 1.00 97.31 167 ILE A N 1
ATOM 1358 C CA . ILE A 1 167 ? -22.199 -2.610 20.854 1.00 97.31 167 ILE A CA 1
ATOM 1359 C C . ILE A 1 167 ? -21.935 -1.765 19.604 1.00 97.31 167 ILE A C 1
ATOM 1361 O O . ILE A 1 167 ? -22.360 -2.156 18.525 1.00 97.31 167 ILE A O 1
ATOM 1365 N N . GLU A 1 168 ? -21.155 -0.682 19.705 1.00 95.75 168 GLU A N 1
ATOM 1366 C CA . GLU A 1 168 ? -20.758 0.122 18.533 1.00 95.75 168 GLU A CA 1
ATOM 1367 C C . GLU A 1 168 ? -20.066 -0.725 17.449 1.00 95.75 168 GLU A C 1
ATOM 1369 O O . GLU A 1 168 ? -20.392 -0.620 16.269 1.00 95.75 168 GLU A O 1
ATOM 1374 N N . VAL A 1 169 ? -19.122 -1.593 17.838 1.00 96.00 169 VAL A N 1
ATOM 1375 C CA . VAL A 1 169 ? -18.417 -2.481 16.894 1.00 96.00 169 VAL A CA 1
ATOM 1376 C C . VAL A 1 169 ? -19.359 -3.528 16.295 1.00 96.00 169 VAL A C 1
ATOM 1378 O O . VAL A 1 169 ? -19.192 -3.910 15.137 1.00 96.00 169 VAL A O 1
ATOM 1381 N N . LEU A 1 170 ? -20.324 -4.023 17.071 1.00 96.00 170 LEU A N 1
ATOM 1382 C CA . LEU A 1 170 ? -21.325 -4.969 16.584 1.00 96.00 170 LEU A CA 1
ATOM 1383 C C . LEU A 1 170 ? -22.256 -4.307 15.562 1.00 96.00 170 LEU A C 1
ATOM 1385 O O . LEU A 1 170 ? -22.496 -4.884 14.506 1.00 96.00 170 LEU A O 1
ATOM 1389 N N . LEU A 1 171 ? -22.704 -3.081 15.838 1.00 96.25 171 LEU A N 1
ATOM 1390 C CA . LEU A 1 171 ? -23.528 -2.297 14.924 1.00 96.25 171 LEU A CA 1
ATOM 1391 C C . LEU A 1 171 ? -22.796 -2.018 13.602 1.00 96.25 171 LEU A C 1
ATOM 1393 O O . LEU A 1 171 ? -23.369 -2.258 12.544 1.00 96.25 171 LEU A O 1
ATOM 1397 N N . GLU A 1 172 ? -21.516 -1.613 13.652 1.00 94.50 172 GLU A N 1
ATOM 1398 C CA . GLU A 1 172 ? -20.682 -1.415 12.448 1.00 94.50 172 GLU A CA 1
ATOM 1399 C C . GLU A 1 172 ? -20.625 -2.693 11.591 1.00 94.50 172 GLU A C 1
ATOM 1401 O O . GLU A 1 172 ? -20.673 -2.624 10.364 1.00 94.50 172 GLU A O 1
ATOM 1406 N N . LYS A 1 173 ? -20.547 -3.875 12.222 1.00 94.69 173 LYS A N 1
ATOM 1407 C CA . LYS A 1 173 ? -20.540 -5.160 11.506 1.00 94.69 173 LYS A CA 1
ATOM 1408 C C . LYS A 1 173 ? -21.879 -5.470 10.845 1.00 94.69 173 LYS A C 1
ATOM 1410 O O . LYS A 1 173 ? -21.863 -5.891 9.696 1.00 94.69 173 LYS A O 1
ATOM 1415 N N . ILE A 1 174 ? -22.994 -5.268 11.550 1.00 95.44 174 ILE A N 1
ATOM 1416 C CA . ILE A 1 174 ? -24.340 -5.533 11.017 1.00 95.44 174 ILE A CA 1
ATOM 1417 C C . ILE A 1 174 ? -24.622 -4.609 9.828 1.00 95.44 174 ILE A C 1
ATOM 1419 O O . ILE A 1 174 ? -25.018 -5.072 8.762 1.00 95.44 174 ILE A O 1
ATOM 1423 N N . GLN A 1 175 ? -24.345 -3.312 9.971 1.00 94.50 175 GLN A N 1
ATOM 1424 C CA . GLN A 1 175 ? -24.490 -2.342 8.882 1.00 94.50 175 GLN A CA 1
ATOM 1425 C C . GLN A 1 175 ? -23.580 -2.679 7.698 1.00 94.50 175 GLN A C 1
ATOM 1427 O O . GLN A 1 175 ? -24.022 -2.641 6.554 1.00 94.50 175 GLN A O 1
ATOM 1432 N N . GLY A 1 176 ? -22.333 -3.076 7.968 1.00 91.94 176 GLY A N 1
ATOM 1433 C CA . GLY A 1 176 ? -21.403 -3.517 6.932 1.00 91.94 176 GLY A CA 1
ATOM 1434 C C . GLY A 1 176 ? -21.863 -4.775 6.192 1.00 91.94 176 GLY A C 1
ATOM 1435 O O . GLY A 1 176 ? -21.668 -4.850 4.986 1.00 91.94 176 GLY A O 1
ATOM 1436 N N . SER A 1 177 ? -22.482 -5.744 6.876 1.00 91.06 177 SER A N 1
ATOM 1437 C CA . SER A 1 177 ? -23.037 -6.934 6.218 1.00 91.06 177 SER A CA 1
ATOM 1438 C C . SER A 1 177 ? -24.295 -6.634 5.408 1.00 91.06 177 SER A C 1
ATOM 1440 O O . SER A 1 177 ? -24.461 -7.216 4.346 1.00 91.06 177 SER A O 1
ATOM 1442 N N . MET A 1 178 ? -25.153 -5.720 5.878 1.00 89.06 178 MET A N 1
ATOM 1443 C CA . MET A 1 178 ? -26.360 -5.326 5.141 1.00 89.06 178 MET A CA 1
ATOM 1444 C C . MET A 1 178 ? -26.007 -4.552 3.865 1.00 89.06 178 MET A C 1
ATOM 1446 O O . MET A 1 178 ? -26.563 -4.832 2.818 1.00 89.06 178 MET A O 1
ATOM 1450 N N . ALA A 1 179 ? -25.018 -3.655 3.916 1.00 80.25 179 ALA A N 1
ATOM 1451 C CA . ALA A 1 179 ? -24.593 -2.864 2.757 1.00 80.25 179 ALA A CA 1
ATOM 1452 C C . ALA A 1 179 ? -23.790 -3.646 1.691 1.00 80.25 179 ALA A C 1
ATOM 1454 O O . ALA A 1 179 ? -23.438 -3.071 0.666 1.00 80.25 179 ALA A O 1
ATOM 1455 N N . GLN A 1 180 ? -23.429 -4.911 1.937 1.00 65.06 180 GLN A N 1
ATOM 1456 C CA . GLN A 1 180 ? -22.751 -5.782 0.958 1.00 65.06 180 GLN A CA 1
ATOM 1457 C C . GLN A 1 180 ? -23.642 -6.924 0.447 1.00 65.06 180 GLN A C 1
ATOM 1459 O O . GLN A 1 180 ? -23.158 -7.782 -0.288 1.00 65.06 180 GLN A O 1
ATOM 1464 N N . GLY A 1 181 ? -24.907 -6.960 0.877 1.00 62.09 181 GLY A N 1
ATOM 1465 C CA . GLY A 1 181 ? -25.902 -7.954 0.476 1.00 62.09 181 GLY A CA 1
ATOM 1466 C C . GLY A 1 181 ? -26.845 -7.508 -0.647 1.00 62.09 181 GLY A C 1
ATOM 1467 O O . GLY A 1 181 ? -27.744 -8.282 -0.962 1.00 62.09 181 GLY A O 1
ATOM 1468 N N . ASP A 1 182 ? -26.631 -6.320 -1.226 1.00 45.59 182 ASP A N 1
ATOM 1469 C CA . ASP A 1 182 ? -27.358 -5.770 -2.384 1.00 45.59 182 ASP A CA 1
ATOM 1470 C C . ASP A 1 182 ? -26.489 -5.794 -3.655 1.00 45.59 182 ASP A C 1
ATOM 1472 O O . ASP A 1 182 ? -25.285 -5.440 -3.560 1.00 45.59 182 ASP A O 1
#

Organism: Amphibalanus amphitrite (NCBI:txid1232801)